Protein AF-A0A7R8NPI5-F1 (afdb_monomer_lite)

Structure (mmCIF, N/CA/C/O backbone):
data_AF-A0A7R8NPI5-F1
#
_entry.id   AF-A0A7R8NPI5-F1
#
loop_
_atom_site.group_PDB
_atom_site.id
_atom_site.type_symbol
_atom_site.label_atom_id
_atom_site.label_alt_id
_atom_site.label_comp_id
_atom_site.label_asym_id
_atom_site.label_entity_id
_atom_site.label_seq_id
_atom_site.pdbx_PDB_ins_code
_atom_site.Cartn_x
_atom_site.Cartn_y
_atom_site.Cartn_z
_atom_site.occupancy
_atom_site.B_iso_or_equiv
_atom_site.auth_seq_id
_atom_site.auth_comp_id
_atom_site.auth_asym_id
_atom_site.auth_atom_id
_atom_site.pdbx_PDB_model_num
ATOM 1 N N . MET A 1 1 ? -6.933 38.951 -26.905 1.00 34.50 1 MET A N 1
ATOM 2 C CA . MET A 1 1 ? -6.370 37.803 -27.645 1.00 34.50 1 MET A CA 1
ATOM 3 C C . MET A 1 1 ? -5.935 36.787 -26.590 1.00 34.50 1 MET A C 1
ATOM 5 O O . MET A 1 1 ? -4.912 36.993 -25.967 1.00 34.50 1 MET A O 1
ATOM 9 N N . GLN A 1 2 ? -6.940 36.106 -26.029 1.00 32.97 2 GLN A N 1
ATOM 10 C CA . GLN A 1 2 ? -7.187 34.650 -26.095 1.00 32.97 2 GLN A CA 1
ATOM 11 C C . GLN A 1 2 ? -6.497 33.916 -24.930 1.00 32.97 2 GLN A C 1
ATOM 13 O O . GLN A 1 2 ? -5.321 33.581 -24.971 1.00 32.97 2 GLN A O 1
ATOM 18 N N . THR A 1 3 ? -7.282 33.763 -23.863 1.00 39.59 3 THR A N 1
ATOM 19 C CA . THR A 1 3 ? -7.067 32.894 -22.706 1.00 39.59 3 THR A CA 1
ATOM 20 C C . THR A 1 3 ? -7.196 31.450 -23.182 1.00 39.59 3 THR A C 1
ATOM 22 O O . THR A 1 3 ? -8.294 31.036 -23.546 1.00 39.59 3 THR A O 1
ATOM 25 N N . GLU A 1 4 ? -6.104 30.691 -23.221 1.00 36.97 4 GLU A N 1
ATOM 26 C CA . GLU A 1 4 ? -6.163 29.284 -23.623 1.00 36.97 4 GLU A CA 1
ATOM 27 C C . GLU A 1 4 ? -6.383 28.408 -22.384 1.00 36.97 4 GLU A C 1
ATOM 29 O O . GLU A 1 4 ? -5.459 28.007 -21.675 1.00 36.97 4 GLU A O 1
ATOM 34 N N . GLU A 1 5 ? -7.661 28.177 -22.089 1.00 39.22 5 GLU A N 1
ATOM 35 C CA . GLU A 1 5 ? -8.136 27.161 -21.156 1.00 39.22 5 GLU A CA 1
ATOM 36 C C . GLU A 1 5 ? -7.723 25.782 -21.691 1.00 39.22 5 GLU A C 1
ATOM 38 O O . GLU A 1 5 ? -8.337 25.221 -22.600 1.00 39.22 5 GLU A O 1
ATOM 43 N N . ARG A 1 6 ? -6.623 25.237 -21.162 1.00 30.50 6 ARG A N 1
ATOM 44 C CA . ARG A 1 6 ? -6.150 23.901 -21.527 1.00 30.50 6 ARG A CA 1
ATOM 45 C C . ARG A 1 6 ? -7.069 22.861 -20.892 1.00 30.50 6 ARG A C 1
ATOM 47 O O . ARG A 1 6 ? -6.886 22.481 -19.737 1.00 30.50 6 ARG A O 1
ATOM 54 N N . ALA A 1 7 ? -8.054 22.409 -21.664 1.00 39.06 7 ALA A N 1
ATOM 55 C CA . ALA A 1 7 ? -8.914 21.286 -21.316 1.00 39.06 7 ALA A CA 1
ATOM 56 C C . ALA A 1 7 ? -8.071 20.086 -20.828 1.00 39.06 7 ALA A C 1
ATOM 58 O O . ALA A 1 7 ? -7.076 19.739 -21.479 1.00 39.06 7 ALA A O 1
ATOM 59 N N . PRO A 1 8 ? -8.436 19.426 -19.713 1.00 36.47 8 PRO A N 1
ATOM 60 C CA . PRO A 1 8 ? -7.734 18.233 -19.267 1.00 36.47 8 PRO A CA 1
ATOM 61 C C . PRO A 1 8 ? -7.930 17.121 -20.302 1.00 36.47 8 PRO A C 1
ATOM 63 O O . PRO A 1 8 ? -9.032 16.610 -20.512 1.00 36.47 8 PRO A O 1
ATOM 66 N N . GLY A 1 9 ? -6.832 16.778 -20.976 1.00 27.27 9 GLY A N 1
ATOM 67 C CA . GLY A 1 9 ? -6.760 15.693 -21.941 1.00 27.27 9 GLY A CA 1
ATOM 68 C C . GLY A 1 9 ? -7.229 14.387 -21.310 1.00 27.27 9 GLY A C 1
ATOM 69 O O . GLY A 1 9 ? -6.627 13.867 -20.374 1.00 27.27 9 GLY A O 1
ATOM 70 N N . ARG A 1 10 ? -8.328 13.858 -21.840 1.00 45.81 10 ARG A N 1
ATOM 71 C CA . ARG A 1 10 ? -8.881 12.553 -21.494 1.00 45.81 10 ARG A CA 1
ATOM 72 C C . ARG A 1 10 ? -7.975 11.481 -22.111 1.00 45.81 10 ARG A C 1
ATOM 74 O O . ARG A 1 10 ? -8.144 11.132 -23.275 1.00 45.81 10 ARG A O 1
ATOM 81 N N . ALA A 1 11 ? -6.984 11.001 -21.361 1.00 33.38 11 ALA A N 1
ATOM 82 C CA . ALA A 1 11 ? -6.060 9.964 -21.817 1.00 33.38 11 ALA A CA 1
ATOM 83 C C . ALA A 1 11 ? -6.454 8.571 -21.281 1.00 33.38 11 ALA A C 1
ATOM 85 O O . ALA A 1 11 ? -6.394 8.308 -20.086 1.00 33.38 11 ALA A O 1
ATOM 86 N N . ALA A 1 12 ? -6.899 7.734 -22.227 1.00 32.50 12 ALA A N 1
ATOM 87 C CA . ALA A 1 12 ? -6.840 6.270 -22.338 1.00 32.50 12 ALA A CA 1
ATOM 88 C C . ALA A 1 12 ? -6.998 5.377 -21.082 1.00 32.50 12 ALA A C 1
ATOM 90 O O . ALA A 1 12 ? -6.079 5.205 -20.289 1.00 32.50 12 ALA A O 1
ATOM 91 N N . ALA A 1 13 ? -8.118 4.645 -21.019 1.00 38.75 13 ALA A N 1
ATOM 92 C CA . ALA A 1 13 ? -8.189 3.357 -20.321 1.00 38.75 13 ALA A CA 1
ATOM 93 C C . ALA A 1 13 ? -7.662 2.245 -21.254 1.00 38.75 13 ALA A C 1
ATOM 95 O O . ALA A 1 13 ? -8.002 2.235 -22.439 1.00 38.75 13 ALA A O 1
ATOM 96 N N . PRO A 1 14 ? -6.871 1.299 -20.722 1.00 37.47 14 PRO A N 1
ATOM 97 C CA . PRO A 1 14 ? -7.479 0.069 -20.228 1.00 37.47 14 PRO A CA 1
ATOM 98 C C . PRO A 1 14 ? -7.058 -0.178 -18.777 1.00 37.47 14 PRO A C 1
ATOM 100 O O . PRO A 1 14 ? -5.995 -0.715 -18.482 1.00 37.47 14 PRO A O 1
ATOM 103 N N . SER A 1 15 ? -7.915 0.231 -17.843 1.00 45.47 15 SER A N 1
ATOM 104 C CA . SER A 1 15 ? -7.727 -0.065 -16.426 1.00 45.47 15 SER A CA 1
ATOM 105 C C . SER A 1 15 ? -8.109 -1.522 -16.163 1.00 45.47 15 SER A C 1
ATOM 107 O O . SER A 1 15 ? -9.288 -1.868 -16.107 1.00 45.47 15 SER A O 1
ATOM 109 N N . THR A 1 16 ? -7.125 -2.403 -15.987 1.00 44.38 16 THR A N 1
ATOM 110 C CA . THR A 1 16 ? -7.362 -3.633 -15.223 1.00 44.38 16 THR A CA 1
ATOM 111 C C . THR A 1 16 ? -7.424 -3.251 -13.750 1.00 44.38 16 THR A C 1
ATOM 113 O O . THR A 1 16 ? -6.390 -3.180 -13.087 1.00 44.38 16 THR A O 1
ATOM 116 N N . TYR A 1 17 ? -8.628 -2.978 -13.253 1.00 40.78 17 TYR A N 1
ATOM 117 C CA . TYR A 1 17 ? -8.895 -2.841 -11.826 1.00 40.78 17 TYR A CA 1
ATOM 118 C C . TYR A 1 17 ? -8.607 -4.178 -11.134 1.00 40.78 17 TYR A C 1
ATOM 120 O O . TYR A 1 17 ? -9.217 -5.194 -11.470 1.00 40.78 17 TYR A O 1
ATOM 128 N N . ARG A 1 18 ? -7.681 -4.195 -10.172 1.00 44.09 18 ARG A N 1
ATOM 129 C CA . ARG A 1 18 ? -7.534 -5.311 -9.233 1.00 44.09 18 ARG A CA 1
ATOM 130 C C . ARG A 1 18 ? -7.842 -4.815 -7.832 1.00 44.09 18 ARG A C 1
ATOM 132 O O . ARG A 1 18 ? -7.221 -3.874 -7.358 1.00 44.09 18 ARG A O 1
ATOM 139 N N . TRP A 1 19 ? -8.815 -5.460 -7.203 1.00 39.09 19 TRP A N 1
ATOM 140 C CA . TRP A 1 19 ? -9.149 -5.260 -5.802 1.00 39.09 19 TRP A CA 1
ATOM 141 C C . TRP A 1 19 ? -8.432 -6.341 -5.001 1.00 39.09 19 TRP A C 1
ATOM 143 O O . TRP A 1 19 ? -8.717 -7.525 -5.174 1.00 39.09 19 TRP A O 1
ATOM 153 N N . ALA A 1 20 ? -7.500 -5.943 -4.143 1.00 42.88 20 ALA A N 1
ATOM 154 C CA . ALA A 1 20 ? -6.954 -6.819 -3.118 1.00 42.88 20 ALA A CA 1
ATOM 155 C C . ALA A 1 20 ? -7.537 -6.377 -1.773 1.00 42.88 20 ALA A C 1
ATOM 157 O O . ALA A 1 20 ? -7.315 -5.246 -1.342 1.00 42.88 20 ALA A O 1
ATOM 158 N N . ALA A 1 21 ? -8.313 -7.254 -1.135 1.00 48.03 21 ALA A N 1
ATOM 159 C CA . ALA A 1 21 ? -8.682 -7.098 0.264 1.00 48.03 21 ALA A CA 1
ATOM 160 C C . ALA A 1 21 ? -7.630 -7.833 1.092 1.00 48.03 21 ALA A C 1
ATOM 162 O O . ALA A 1 21 ? -7.511 -9.054 1.001 1.00 48.03 21 ALA A O 1
ATOM 163 N N . VAL A 1 22 ? -6.863 -7.094 1.887 1.00 48.91 22 VAL A N 1
ATOM 164 C CA . VAL A 1 22 ? -5.872 -7.685 2.786 1.00 48.91 22 VAL A CA 1
ATOM 165 C C . VAL A 1 22 ? -6.406 -7.576 4.213 1.00 48.91 22 VAL A C 1
ATOM 167 O O . VAL A 1 22 ? -6.618 -6.476 4.724 1.00 48.91 22 VAL A O 1
ATOM 170 N N . GLY A 1 23 ? -6.657 -8.720 4.852 1.00 39.22 23 GLY A N 1
ATOM 171 C CA . GLY A 1 23 ? -7.120 -8.793 6.238 1.00 39.22 23 GLY A CA 1
ATOM 172 C C . GLY A 1 23 ? -6.682 -10.093 6.911 1.00 39.22 23 GLY A C 1
ATOM 173 O O . GLY A 1 23 ? -6.627 -11.134 6.260 1.00 39.22 23 GLY A O 1
ATOM 174 N N . CYS A 1 24 ? -6.383 -10.026 8.211 1.00 30.44 24 CYS A N 1
ATOM 175 C CA . CYS A 1 24 ? -6.175 -11.194 9.068 1.00 30.44 24 CYS A CA 1
ATOM 176 C C . CYS A 1 24 ? -7.302 -11.273 10.117 1.00 30.44 24 CYS A C 1
ATOM 178 O O . CYS A 1 24 ? -7.872 -10.250 10.493 1.00 30.44 24 CYS A O 1
ATOM 180 N N . ALA A 1 25 ? -7.666 -12.494 10.512 1.00 40.12 25 ALA A N 1
ATOM 181 C CA . ALA A 1 25 ? -8.870 -12.846 11.271 1.00 40.12 25 ALA A CA 1
ATOM 182 C C . ALA A 1 25 ? -8.859 -12.407 12.754 1.00 40.12 25 ALA A C 1
ATOM 184 O O . ALA A 1 25 ? -7.806 -12.329 13.380 1.00 40.12 25 ALA A O 1
ATOM 185 N N . VAL A 1 26 ? -10.055 -12.186 13.322 1.00 41.25 26 VAL A N 1
ATOM 186 C CA . VAL A 1 26 ? -10.290 -11.882 14.750 1.00 41.25 26 VAL A CA 1
ATOM 187 C C . VAL A 1 26 ? -10.362 -13.180 15.566 1.00 41.25 26 VAL A C 1
ATOM 189 O O . VAL A 1 26 ? -11.112 -14.087 15.205 1.00 41.25 26 VAL A O 1
ATOM 192 N N . LEU A 1 27 ? -9.642 -13.252 16.693 1.00 38.03 27 LEU A N 1
ATOM 193 C CA . LEU A 1 27 ? -9.856 -14.258 17.742 1.00 38.03 27 LEU A CA 1
ATOM 194 C C . LEU A 1 27 ? -10.819 -13.695 18.795 1.00 38.03 27 LEU A C 1
ATOM 196 O O . LEU A 1 27 ? -10.508 -12.701 19.445 1.00 38.03 27 LEU A O 1
ATOM 200 N N . ALA A 1 28 ? -11.965 -14.350 18.981 1.00 41.38 28 ALA A N 1
ATOM 201 C CA . ALA A 1 28 ? -12.855 -14.120 20.116 1.00 41.38 28 ALA A CA 1
ATOM 202 C C . ALA A 1 28 ? -12.681 -15.264 21.127 1.00 41.38 28 ALA A C 1
ATOM 204 O O . ALA A 1 28 ? -12.964 -16.418 20.808 1.00 41.38 28 ALA A O 1
ATOM 205 N N . GLY A 1 29 ? -12.218 -14.952 22.339 1.00 37.50 29 GLY A N 1
ATOM 206 C CA . GLY A 1 29 ? -12.278 -15.845 23.496 1.00 37.50 29 GLY A CA 1
ATOM 207 C C . GLY A 1 29 ? -13.252 -15.264 24.516 1.00 37.50 29 GLY A C 1
ATOM 208 O O . GLY A 1 29 ? -13.015 -14.179 25.032 1.00 37.50 29 GLY A O 1
ATOM 209 N N . ALA A 1 30 ? -14.366 -15.948 24.771 1.00 43.75 30 ALA A N 1
ATOM 210 C CA . ALA A 1 30 ? -15.347 -15.545 25.775 1.00 43.75 30 ALA A CA 1
ATOM 211 C C . ALA A 1 30 ? -14.979 -16.129 27.149 1.00 43.75 30 ALA A C 1
ATOM 213 O O . ALA A 1 30 ? -14.688 -17.317 27.209 1.00 43.75 30 ALA A O 1
ATOM 214 N N . ILE A 1 31 ? -15.029 -15.319 28.217 1.00 42.66 31 ILE A N 1
ATOM 215 C CA . ILE A 1 31 ? -15.688 -15.564 29.524 1.00 42.66 31 ILE A CA 1
ATOM 216 C C . ILE A 1 31 ? -15.547 -14.264 30.349 1.00 42.66 31 ILE A C 1
ATOM 218 O O . ILE A 1 31 ? -14.461 -13.946 30.815 1.00 42.66 31 ILE A O 1
ATOM 222 N N . GLY A 1 32 ? -16.655 -13.540 30.568 1.00 34.56 32 GLY A N 1
ATOM 223 C CA . GLY A 1 32 ? -16.774 -12.558 31.662 1.00 34.56 32 GLY A CA 1
ATOM 224 C C . GLY A 1 32 ? -16.646 -11.064 31.313 1.00 34.56 32 GLY A C 1
ATOM 225 O O . GLY A 1 32 ? -15.573 -10.497 31.387 1.00 34.56 32 GLY A O 1
ATOM 226 N N . TRP A 1 33 ? -17.774 -10.409 31.012 1.00 43.00 33 TRP A N 1
ATOM 227 C CA . TRP A 1 33 ? -18.132 -9.033 31.421 1.00 43.00 33 TRP A CA 1
ATOM 228 C C . TRP A 1 33 ? -17.047 -7.931 31.318 1.00 43.00 33 TRP A C 1
ATOM 230 O O . TRP A 1 33 ? -16.817 -7.222 32.283 1.00 43.00 33 TRP A O 1
ATOM 240 N N . THR A 1 34 ? -16.414 -7.785 30.150 1.00 43.81 34 THR A N 1
ATOM 241 C CA . THR A 1 34 ? -16.163 -6.557 29.347 1.00 43.81 34 THR A CA 1
ATOM 242 C C . THR A 1 34 ? -14.889 -6.750 28.530 1.00 43.81 34 THR A C 1
ATOM 244 O O . THR A 1 34 ? -13.852 -6.201 28.869 1.00 43.81 34 THR A O 1
ATOM 247 N N . ASP A 1 35 ? -14.985 -7.478 27.419 1.00 34.69 35 ASP A N 1
ATOM 248 C CA . ASP A 1 35 ? -13.952 -7.481 26.381 1.00 34.69 35 ASP A CA 1
ATOM 249 C C . ASP A 1 35 ? -14.636 -7.397 25.014 1.00 34.69 35 ASP A C 1
ATOM 251 O O . ASP A 1 35 ? -15.106 -8.389 24.459 1.00 34.69 35 ASP A O 1
ATOM 255 N N . ALA A 1 36 ? -14.735 -6.183 24.473 1.00 38.31 36 ALA A N 1
ATOM 256 C CA . ALA A 1 36 ? -15.109 -5.959 23.082 1.00 38.31 36 ALA A CA 1
ATOM 257 C C . ALA A 1 36 ? -13.833 -5.708 22.267 1.00 38.31 36 ALA A C 1
ATOM 259 O O . ALA A 1 36 ? -13.457 -4.566 22.018 1.00 38.31 36 ALA A O 1
ATOM 260 N N . LEU A 1 37 ? -13.151 -6.775 21.846 1.00 41.47 37 LEU A N 1
ATOM 261 C CA . LEU A 1 37 ? -12.116 -6.687 20.814 1.00 41.47 37 LEU A CA 1
ATOM 262 C C . LEU A 1 37 ? -12.767 -6.882 19.442 1.00 41.47 37 LEU A C 1
ATOM 264 O O . LEU A 1 37 ? -12.835 -7.991 18.919 1.00 41.47 37 LEU A O 1
ATOM 268 N N . ALA A 1 38 ? -13.255 -5.792 18.850 1.00 43.59 38 ALA A N 1
ATOM 269 C CA . ALA A 1 38 ? -13.621 -5.763 17.439 1.00 43.59 38 ALA A CA 1
ATOM 270 C C . ALA A 1 38 ? -12.641 -4.857 16.698 1.00 43.59 38 ALA A C 1
ATOM 272 O O . ALA A 1 38 ? -12.792 -3.640 16.689 1.00 43.59 38 ALA A O 1
ATOM 273 N N . VAL A 1 39 ? -11.642 -5.461 16.060 1.00 50.44 39 VAL A N 1
ATOM 274 C CA . VAL A 1 39 ? -10.744 -4.745 15.153 1.00 50.44 39 VAL A CA 1
ATOM 275 C C . VAL A 1 39 ? -10.775 -5.479 13.831 1.00 50.44 39 VAL A C 1
ATOM 277 O O . VAL A 1 39 ? -10.061 -6.450 13.609 1.00 50.44 39 VAL A O 1
ATOM 280 N N . VAL A 1 40 ? -11.688 -5.039 12.969 1.00 58.09 40 VAL A N 1
ATOM 281 C CA . VAL A 1 40 ? -11.840 -5.541 11.602 1.00 58.09 40 VAL A CA 1
ATOM 282 C C . VAL A 1 40 ? -11.399 -4.428 10.656 1.00 58.09 40 VAL A C 1
ATOM 284 O O . VAL A 1 40 ? -12.205 -3.865 9.923 1.00 58.09 40 VAL A O 1
ATOM 287 N N . GLY A 1 41 ? -10.118 -4.064 10.727 1.00 68.88 41 GLY A N 1
ATOM 288 C CA . GLY A 1 41 ? -9.501 -3.167 9.756 1.00 68.88 41 GLY A CA 1
ATOM 289 C C . GLY A 1 41 ? -9.163 -3.950 8.493 1.00 68.88 41 GLY A C 1
ATOM 290 O O . GLY A 1 41 ? -8.419 -4.930 8.544 1.00 68.88 41 GLY A O 1
ATOM 291 N N . ARG A 1 42 ? -9.730 -3.558 7.353 1.00 82.00 42 ARG A N 1
ATOM 292 C CA . ARG A 1 42 ? -9.296 -4.049 6.040 1.00 82.00 42 ARG A CA 1
ATOM 293 C C . ARG A 1 42 ? -8.612 -2.918 5.297 1.00 82.00 42 ARG A C 1
ATOM 295 O O . ARG A 1 42 ? -9.093 -1.790 5.309 1.00 82.00 42 ARG A O 1
ATOM 302 N N . ALA A 1 43 ? -7.513 -3.234 4.626 1.00 87.38 43 ALA A N 1
ATOM 303 C CA . ALA A 1 43 ? -6.936 -2.338 3.638 1.00 87.38 43 ALA A CA 1
ATOM 304 C C . ALA A 1 43 ? -7.444 -2.763 2.260 1.00 87.38 43 ALA A C 1
ATOM 306 O O . ALA A 1 43 ? -7.359 -3.942 1.900 1.00 87.38 43 ALA A O 1
ATOM 307 N N . VAL A 1 44 ? -7.974 -1.806 1.506 1.00 88.56 44 VAL A N 1
ATOM 308 C CA . VAL A 1 44 ? -8.291 -1.980 0.089 1.00 88.56 44 VAL A CA 1
ATOM 309 C C . VAL A 1 44 ? -7.373 -1.078 -0.702 1.00 88.56 44 VAL A C 1
ATOM 311 O O . VAL A 1 44 ? -7.228 0.101 -0.392 1.00 88.56 44 VAL A O 1
ATOM 314 N N . VAL A 1 45 ? -6.761 -1.644 -1.731 1.00 89.38 45 VAL A N 1
ATOM 315 C CA . VAL A 1 45 ? -5.906 -0.905 -2.646 1.00 89.38 45 VAL A CA 1
ATOM 316 C C . VAL A 1 45 ? -6.569 -0.793 -4.009 1.00 89.38 45 VAL A C 1
ATOM 318 O O . VAL A 1 45 ? -7.154 -1.756 -4.509 1.00 89.38 45 VAL A O 1
ATOM 321 N N . ARG A 1 46 ? -6.395 0.374 -4.628 1.00 88.94 46 ARG A N 1
ATOM 322 C CA . ARG A 1 46 ? -6.649 0.620 -6.042 1.00 88.94 46 ARG A CA 1
ATOM 323 C C . ARG A 1 46 ? -5.335 0.974 -6.738 1.00 88.94 46 ARG A C 1
ATOM 325 O O . ARG A 1 46 ? -4.760 2.008 -6.431 1.00 88.94 46 ARG A O 1
ATOM 332 N N . GLU A 1 47 ? -4.893 0.153 -7.688 1.00 89.62 47 GLU A N 1
ATOM 333 C CA . GLU A 1 47 ? -3.695 0.412 -8.507 1.00 89.62 47 GLU A CA 1
ATOM 334 C C . GLU A 1 47 ? -4.044 0.790 -9.951 1.00 89.62 47 GLU A C 1
ATOM 336 O O . GLU A 1 47 ? -5.040 0.326 -10.518 1.00 89.62 47 GLU A O 1
ATOM 341 N N . ALA A 1 48 ? -3.179 1.594 -10.566 1.00 86.50 48 ALA A N 1
ATOM 342 C CA . ALA A 1 48 ? -3.208 1.950 -11.978 1.00 86.50 48 ALA A CA 1
ATOM 343 C C . ALA A 1 4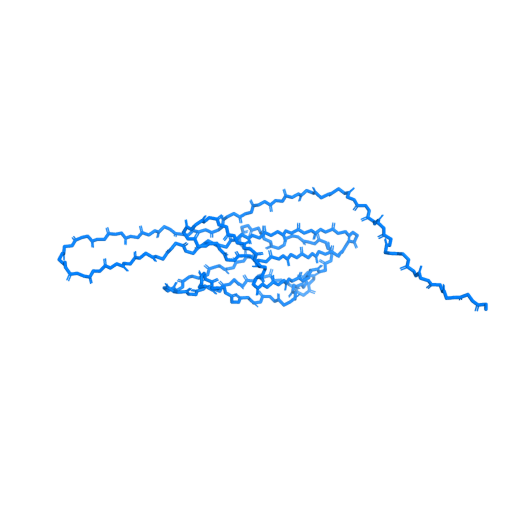8 ? -1.783 1.989 -12.552 1.00 86.50 48 ALA A C 1
ATOM 345 O O . ALA A 1 48 ? -0.821 2.249 -11.835 1.00 86.50 48 ALA A O 1
ATOM 346 N N . SER A 1 49 ? -1.643 1.750 -13.856 1.00 84.38 49 SER A N 1
ATOM 347 C CA . SER A 1 49 ? -0.379 1.976 -14.558 1.00 84.38 49 SER A CA 1
ATOM 348 C C . SER A 1 49 ? -0.598 2.446 -15.994 1.00 84.38 49 SER A C 1
ATOM 350 O O . SER A 1 49 ? -1.566 2.063 -16.654 1.00 84.38 49 SER A O 1
ATOM 352 N N . PHE A 1 50 ? 0.300 3.307 -16.466 1.00 80.69 50 PHE A N 1
ATOM 353 C CA . PHE A 1 50 ? 0.348 3.833 -17.826 1.00 80.69 50 PHE A CA 1
ATOM 354 C C . PHE A 1 50 ? 1.803 4.109 -18.210 1.00 80.69 50 PHE A C 1
ATOM 356 O O . PHE A 1 50 ? 2.473 4.853 -17.508 1.00 80.69 50 PHE A O 1
ATOM 363 N N . VAL A 1 51 ? 2.269 3.521 -19.321 1.00 81.19 51 VAL A N 1
ATOM 364 C CA . VAL A 1 51 ? 3.600 3.743 -19.932 1.00 81.19 51 VAL A CA 1
ATOM 365 C C . VAL A 1 51 ? 4.707 3.919 -18.885 1.00 81.19 51 VAL A C 1
ATOM 367 O O . VAL A 1 51 ? 5.177 5.025 -18.644 1.00 81.19 51 VAL A O 1
ATOM 370 N N . LEU A 1 52 ? 5.096 2.812 -18.244 1.00 83.00 52 LEU A N 1
ATOM 371 C CA . LEU A 1 52 ? 6.159 2.760 -17.229 1.00 83.00 52 LEU A CA 1
ATOM 372 C C . LEU A 1 52 ? 5.930 3.627 -15.974 1.00 83.00 52 LEU A C 1
ATOM 374 O O . LEU A 1 52 ? 6.780 3.652 -15.100 1.00 83.00 52 LEU A O 1
ATOM 378 N N . ALA A 1 53 ? 4.781 4.277 -15.811 1.00 82.06 53 ALA A N 1
ATOM 379 C CA . ALA A 1 53 ? 4.388 4.896 -14.551 1.00 82.06 53 ALA A CA 1
ATOM 380 C C . ALA A 1 53 ? 3.294 4.056 -13.885 1.00 82.06 53 ALA A C 1
ATOM 382 O O . ALA A 1 53 ? 2.267 3.750 -14.497 1.00 82.06 53 ALA A O 1
ATOM 383 N N . GLY A 1 54 ? 3.514 3.661 -12.637 1.00 88.19 54 GLY A N 1
ATOM 384 C CA . GLY A 1 54 ? 2.544 3.011 -11.762 1.00 88.19 54 GLY A CA 1
ATOM 385 C C . GLY A 1 54 ? 2.099 3.952 -10.647 1.00 88.19 54 GLY A C 1
ATOM 386 O O . GLY A 1 54 ? 2.844 4.827 -10.209 1.00 88.19 54 GLY A O 1
ATOM 387 N N . SER A 1 55 ? 0.876 3.784 -10.167 1.00 88.94 55 SER A N 1
ATOM 388 C CA . SER A 1 55 ? 0.388 4.468 -8.974 1.00 88.94 55 SER A CA 1
ATOM 389 C C . SER A 1 55 ? -0.651 3.635 -8.244 1.00 88.94 55 SER A C 1
ATOM 391 O O . SER A 1 55 ? -1.251 2.712 -8.804 1.00 88.94 55 SER A O 1
ATOM 393 N N . GLY A 1 56 ? -0.879 3.969 -6.981 1.00 90.94 56 GLY A N 1
ATOM 394 C CA . GLY A 1 56 ? -1.960 3.372 -6.225 1.00 90.94 56 GLY A CA 1
ATOM 395 C C . GLY A 1 56 ? -2.445 4.237 -5.081 1.00 90.94 56 GLY A C 1
ATOM 396 O O . GLY A 1 56 ? -1.794 5.194 -4.668 1.00 90.94 56 GLY A O 1
ATOM 397 N N . GLU A 1 57 ? -3.628 3.892 -4.599 1.00 93.75 57 GLU A N 1
ATOM 398 C CA . GLU A 1 57 ? -4.307 4.516 -3.474 1.00 93.75 57 GLU A CA 1
ATOM 399 C C . GLU A 1 57 ? -4.703 3.424 -2.483 1.00 93.75 57 GLU A C 1
ATOM 401 O O . GLU A 1 57 ? -5.184 2.359 -2.884 1.00 93.75 57 GLU A O 1
ATOM 406 N N . VAL A 1 58 ? -4.531 3.690 -1.189 1.00 92.69 58 VAL A N 1
ATOM 407 C CA . VAL A 1 58 ? -4.965 2.790 -0.116 1.00 92.69 58 VAL A CA 1
ATOM 408 C C . VAL A 1 58 ? -6.120 3.397 0.665 1.00 92.69 58 VAL A C 1
ATOM 410 O O . VAL A 1 58 ? -6.112 4.575 1.021 1.00 92.69 58 VAL A O 1
ATOM 413 N N . PHE A 1 59 ? -7.102 2.559 0.962 1.00 90.75 59 PHE A N 1
ATOM 414 C CA . PHE A 1 59 ? -8.299 2.878 1.719 1.00 90.75 59 PHE A CA 1
ATOM 415 C C . PHE A 1 59 ? -8.349 1.986 2.954 1.00 90.75 59 PHE A C 1
ATOM 417 O O . PHE A 1 59 ? -8.170 0.768 2.858 1.00 90.75 59 PHE A O 1
ATOM 424 N N . ALA A 1 60 ? -8.628 2.586 4.106 1.00 88.62 60 ALA A N 1
ATOM 425 C CA . ALA A 1 60 ? -9.036 1.841 5.283 1.00 88.62 60 ALA A CA 1
ATOM 426 C C . ALA A 1 60 ? -10.543 1.576 5.197 1.00 88.62 60 ALA A C 1
ATOM 428 O O . ALA A 1 60 ? -11.331 2.469 4.883 1.00 88.62 60 ALA A O 1
ATOM 429 N N . VAL A 1 61 ? -10.934 0.331 5.438 1.00 83.06 61 VAL A N 1
ATOM 430 C CA . VAL A 1 61 ? -12.324 -0.111 5.395 1.00 83.06 61 VAL A CA 1
ATOM 431 C C . VAL A 1 61 ? -12.663 -0.738 6.738 1.00 83.06 61 VAL A C 1
ATOM 433 O O . VAL A 1 61 ? -12.190 -1.831 7.062 1.00 83.06 61 VAL A O 1
ATOM 436 N N . GLY A 1 62 ? -13.486 -0.023 7.503 1.00 76.06 62 GLY A N 1
ATOM 437 C CA . GLY A 1 62 ? -14.020 -0.485 8.780 1.00 76.06 62 GLY A CA 1
ATOM 438 C C . GLY A 1 62 ? -15.183 -1.471 8.626 1.00 76.06 62 GLY A C 1
ATOM 439 O O . GLY A 1 62 ? -15.477 -1.990 7.545 1.00 76.06 62 GLY A O 1
ATOM 440 N N . THR A 1 63 ? -15.898 -1.707 9.724 1.00 71.19 63 THR A N 1
ATOM 441 C CA . THR A 1 63 ? -16.994 -2.691 9.819 1.00 71.19 63 THR A CA 1
ATOM 442 C C . THR A 1 63 ? -18.163 -2.418 8.870 1.00 71.19 63 THR A C 1
ATOM 444 O O . THR A 1 63 ? -18.798 -3.365 8.412 1.00 71.19 63 THR A O 1
ATOM 447 N N . GLY A 1 64 ? -18.407 -1.152 8.518 1.00 73.12 64 GLY A N 1
ATOM 448 C CA . GLY A 1 64 ? -19.430 -0.749 7.546 1.00 73.12 64 GLY A CA 1
ATOM 449 C C . GLY A 1 64 ? -19.105 -1.097 6.087 1.00 73.12 64 GLY A C 1
ATOM 450 O O . GLY A 1 64 ? -19.958 -0.924 5.223 1.00 73.12 64 GLY A O 1
ATOM 451 N N . GLY A 1 65 ? -17.892 -1.581 5.792 1.00 74.94 65 GLY A N 1
ATOM 452 C CA . GLY A 1 65 ? -17.526 -2.084 4.464 1.00 74.94 65 GLY A CA 1
ATOM 453 C C . GLY A 1 65 ? -17.255 -1.014 3.401 1.00 74.94 65 GLY A C 1
ATOM 454 O O . GLY A 1 65 ? -17.027 -1.370 2.247 1.00 74.94 65 GLY A O 1
ATOM 455 N N . VAL A 1 66 ? -17.235 0.273 3.765 1.00 78.50 66 VAL A N 1
ATOM 456 C CA . VAL A 1 66 ? -16.979 1.379 2.829 1.00 78.50 66 VAL A CA 1
ATOM 457 C C . VAL A 1 66 ? -15.758 2.189 3.262 1.00 78.50 66 VAL A C 1
ATOM 459 O O . VAL A 1 66 ? -15.695 2.655 4.396 1.00 78.50 66 VAL A O 1
ATOM 462 N N . GLY A 1 67 ? -14.808 2.375 2.341 1.00 81.31 67 GLY A N 1
ATOM 463 C CA . GLY A 1 67 ? -13.683 3.303 2.482 1.00 81.31 67 GLY A CA 1
ATOM 464 C C . GLY A 1 67 ? -13.901 4.523 1.591 1.00 81.31 67 GLY A C 1
ATOM 465 O O . GLY A 1 67 ? -13.703 4.449 0.383 1.00 81.31 67 GLY A O 1
ATOM 466 N N . TRP A 1 68 ? -14.344 5.638 2.175 1.00 79.44 68 TRP A N 1
ATOM 467 C CA . TRP A 1 68 ? -14.776 6.824 1.419 1.00 79.44 68 TRP A CA 1
ATOM 468 C C . TRP A 1 68 ? -13.633 7.697 0.902 1.00 79.44 68 TRP A C 1
ATOM 470 O O . TRP A 1 68 ? -13.803 8.415 -0.082 1.00 79.44 68 TRP A O 1
ATOM 480 N N . LYS A 1 69 ? -12.478 7.671 1.571 1.00 87.25 69 LYS A N 1
ATOM 481 C CA . LYS A 1 69 ? -11.344 8.543 1.263 1.00 87.25 69 LYS A CA 1
ATOM 482 C C . LYS A 1 69 ? -10.044 7.738 1.269 1.00 87.25 69 LYS A C 1
ATOM 484 O O . LYS A 1 69 ? -9.865 6.915 2.170 1.00 87.25 69 LYS A O 1
ATOM 489 N N . PRO A 1 70 ? -9.131 7.980 0.312 1.00 90.00 70 PRO A N 1
ATOM 490 C CA . PRO A 1 70 ? -7.807 7.389 0.376 1.00 90.00 70 PRO A CA 1
ATOM 491 C C . PRO A 1 70 ? -7.056 7.927 1.601 1.00 90.00 70 PRO A C 1
ATOM 493 O O . PRO A 1 70 ? -7.064 9.129 1.878 1.00 90.00 70 PRO A O 1
ATOM 496 N N . MET A 1 71 ? -6.418 7.018 2.331 1.00 91.69 71 MET A N 1
ATOM 497 C CA . MET A 1 71 ? -5.542 7.301 3.474 1.00 91.69 71 MET A CA 1
ATOM 498 C C . MET A 1 71 ? -4.103 7.574 3.030 1.00 91.69 71 MET A C 1
ATOM 500 O O . MET A 1 71 ? -3.337 8.225 3.734 1.00 91.69 71 MET A O 1
ATOM 504 N N . GLY A 1 72 ? -3.742 7.107 1.836 1.00 93.69 72 GLY A N 1
ATOM 505 C CA . GLY A 1 72 ? -2.435 7.324 1.240 1.00 93.69 72 GLY A CA 1
ATOM 506 C C . GLY A 1 72 ? -2.442 7.002 -0.246 1.00 93.69 72 GLY A C 1
ATOM 507 O O . GLY A 1 72 ? -3.364 6.365 -0.758 1.00 93.69 72 GLY A O 1
ATOM 508 N N . SER A 1 73 ? -1.394 7.449 -0.926 1.00 94.62 73 SER A N 1
ATOM 509 C CA . SER A 1 73 ? -1.128 7.100 -2.317 1.00 94.62 73 SER A CA 1
ATOM 510 C C . SER A 1 73 ? 0.365 6.917 -2.532 1.00 94.62 73 SER A C 1
ATOM 512 O O . SER A 1 73 ? 1.166 7.491 -1.790 1.00 94.62 73 SER A O 1
ATOM 514 N N . TRP A 1 74 ? 0.720 6.126 -3.538 1.00 93.81 74 TRP A N 1
ATOM 515 C CA . TRP A 1 74 ? 2.092 5.932 -3.984 1.00 93.81 74 TRP A CA 1
ATOM 516 C C . TRP A 1 74 ? 2.194 6.041 -5.498 1.00 93.81 74 TRP A C 1
ATOM 518 O O . TRP A 1 74 ? 1.216 5.917 -6.239 1.00 93.81 74 TRP A O 1
ATOM 528 N N . THR A 1 75 ? 3.428 6.227 -5.935 1.00 93.81 75 THR A N 1
ATOM 529 C CA . THR A 1 75 ? 3.886 6.076 -7.310 1.00 93.81 75 THR A CA 1
ATOM 530 C C . THR A 1 75 ? 4.915 4.958 -7.365 1.00 93.81 75 THR A C 1
ATOM 532 O O . THR A 1 75 ? 5.576 4.669 -6.365 1.00 93.81 75 THR A O 1
ATOM 535 N N . ALA A 1 76 ? 5.009 4.302 -8.510 1.00 90.81 76 ALA A N 1
ATOM 536 C CA . ALA A 1 76 ? 6.011 3.296 -8.799 1.00 90.81 76 ALA A CA 1
ATOM 537 C C . ALA A 1 76 ? 6.576 3.542 -10.199 1.00 90.81 76 ALA A C 1
ATOM 539 O O . ALA A 1 76 ? 5.816 3.847 -11.121 1.00 90.81 76 ALA A O 1
ATOM 540 N N . ASP A 1 77 ? 7.885 3.395 -10.358 1.00 87.12 77 ASP A N 1
ATOM 541 C CA . ASP A 1 77 ? 8.511 3.463 -11.680 1.00 87.12 77 ASP A CA 1
ATOM 542 C C . ASP A 1 77 ? 8.340 2.129 -12.430 1.00 87.12 77 ASP A C 1
ATOM 544 O O . ASP A 1 77 ? 7.889 1.120 -11.882 1.00 87.12 77 ASP A O 1
ATOM 548 N N . ASP A 1 78 ? 8.626 2.139 -13.726 1.00 80.44 78 ASP A N 1
ATOM 549 C CA . ASP A 1 78 ? 8.519 1.011 -14.659 1.00 80.44 78 ASP A CA 1
ATOM 550 C C . ASP A 1 78 ? 7.138 0.334 -14.767 1.00 80.44 78 ASP A C 1
ATOM 552 O O . ASP A 1 78 ? 6.981 -0.742 -15.347 1.00 80.44 78 ASP A O 1
ATOM 556 N N . GLY A 1 79 ? 6.084 0.999 -14.286 1.00 73.19 79 GLY A N 1
ATOM 557 C CA . GLY A 1 79 ? 4.696 0.555 -14.431 1.00 73.19 79 GLY A CA 1
ATOM 558 C C . GLY A 1 79 ? 4.370 -0.687 -13.604 1.00 73.19 79 GLY A C 1
ATOM 559 O O . GLY A 1 79 ? 3.364 -1.357 -13.874 1.00 73.19 79 GLY A O 1
ATOM 560 N N . ILE A 1 80 ? 5.211 -0.999 -12.612 1.00 78.19 80 ILE A N 1
ATOM 561 C CA . ILE A 1 80 ? 5.012 -2.138 -11.723 1.00 78.19 80 ILE A CA 1
ATOM 562 C C . ILE A 1 80 ? 3.766 -1.949 -10.849 1.00 78.19 80 ILE A C 1
ATOM 564 O O . ILE A 1 80 ? 3.336 -0.834 -10.551 1.00 78.19 80 ILE A O 1
ATOM 568 N N . ARG A 1 81 ? 3.186 -3.072 -10.422 1.00 80.81 81 ARG A N 1
ATOM 569 C CA . ARG A 1 81 ? 2.054 -3.124 -9.487 1.00 80.81 81 ARG A CA 1
ATOM 570 C C . ARG A 1 81 ? 2.517 -3.783 -8.191 1.00 80.81 81 ARG A C 1
ATOM 572 O O . ARG A 1 81 ? 2.554 -5.016 -8.139 1.00 80.81 81 ARG A O 1
ATOM 579 N N . PRO A 1 82 ? 2.980 -2.996 -7.207 1.00 80.25 82 PRO A N 1
ATOM 580 C CA . PRO A 1 82 ? 3.653 -3.523 -6.031 1.00 80.25 82 PRO A CA 1
ATOM 581 C C . PRO A 1 82 ? 2.716 -4.169 -5.002 1.00 80.25 82 PRO A C 1
ATOM 583 O O . PRO A 1 82 ? 3.212 -4.711 -4.018 1.00 80.25 82 PRO A O 1
ATOM 586 N N . ILE A 1 83 ? 1.392 -4.189 -5.188 1.00 85.75 83 ILE A N 1
ATOM 587 C CA . ILE A 1 83 ? 0.497 -4.996 -4.342 1.00 85.75 83 ILE A CA 1
ATOM 588 C C . ILE A 1 83 ? 0.343 -6.410 -4.912 1.00 85.75 83 ILE A C 1
ATOM 590 O O . ILE A 1 83 ? -0.660 -6.794 -5.518 1.00 85.75 83 ILE A O 1
ATOM 594 N N . ALA A 1 84 ? 1.375 -7.215 -4.673 1.00 80.88 84 ALA A N 1
ATOM 595 C CA . ALA A 1 84 ? 1.413 -8.648 -4.916 1.00 80.88 84 ALA A CA 1
ATOM 596 C C . ALA A 1 84 ? 1.862 -9.388 -3.644 1.00 80.88 84 ALA A C 1
ATOM 598 O O . ALA A 1 84 ? 2.371 -8.796 -2.692 1.00 80.88 84 ALA A O 1
ATOM 599 N N . ALA A 1 85 ? 1.648 -10.704 -3.592 1.00 73.19 85 ALA A N 1
ATOM 600 C CA . ALA A 1 85 ? 2.101 -11.498 -2.454 1.00 73.19 85 ALA A CA 1
ATOM 601 C C . ALA A 1 85 ? 3.626 -11.360 -2.278 1.00 73.19 85 ALA A C 1
ATOM 603 O O . ALA A 1 85 ? 4.383 -11.606 -3.214 1.00 73.19 85 ALA A O 1
ATOM 604 N N . GLY A 1 86 ? 4.061 -10.972 -1.076 1.00 77.19 86 GLY A N 1
ATOM 605 C CA . GLY A 1 86 ? 5.478 -10.812 -0.730 1.00 77.19 86 GLY A CA 1
ATOM 606 C C . GLY A 1 86 ? 6.094 -9.445 -1.048 1.00 77.19 86 GLY A C 1
ATOM 607 O O . GLY A 1 86 ? 7.228 -9.209 -0.649 1.00 77.19 86 GLY A O 1
ATOM 608 N N . SER A 1 87 ? 5.373 -8.530 -1.703 1.00 83.50 87 SER A N 1
ATOM 609 C CA . SER A 1 87 ? 5.858 -7.172 -2.011 1.00 83.50 87 SER A CA 1
ATOM 610 C C . SER A 1 87 ? 5.252 -6.086 -1.116 1.00 83.50 87 SER A C 1
ATOM 612 O O . SER A 1 87 ? 5.443 -4.897 -1.357 1.00 83.50 87 SER A O 1
ATOM 614 N N . TYR A 1 88 ? 4.540 -6.478 -0.060 1.00 90.38 88 TYR A N 1
ATOM 615 C CA . TYR A 1 88 ? 4.039 -5.563 0.959 1.00 90.38 88 TYR A CA 1
ATOM 616 C C . TYR A 1 88 ? 3.969 -6.239 2.333 1.00 90.38 88 TYR A C 1
ATOM 618 O O . TYR A 1 88 ? 3.859 -7.462 2.449 1.00 90.38 88 TYR A O 1
ATOM 626 N N . GLU A 1 89 ? 3.963 -5.419 3.378 1.00 90.69 89 GLU A N 1
ATOM 627 C CA . GLU A 1 89 ? 3.608 -5.788 4.743 1.00 90.69 89 GLU A CA 1
ATOM 628 C C . GLU A 1 89 ? 2.388 -4.983 5.184 1.00 90.69 89 GLU A C 1
ATOM 630 O O . GLU A 1 89 ? 2.369 -3.758 5.075 1.00 90.69 89 GLU A O 1
ATOM 635 N N . LEU A 1 90 ? 1.380 -5.668 5.722 1.00 88.56 90 LEU A N 1
ATOM 636 C CA . LEU A 1 90 ? 0.249 -5.029 6.385 1.00 88.56 90 LEU A CA 1
ATOM 637 C C . LEU A 1 90 ? 0.219 -5.461 7.846 1.00 88.56 90 LEU A C 1
ATOM 639 O O . LEU A 1 90 ? 0.134 -6.652 8.145 1.00 88.56 90 LEU A O 1
ATOM 643 N N . LYS A 1 91 ? 0.270 -4.484 8.748 1.00 86.44 91 LYS A N 1
ATOM 644 C CA . LYS A 1 91 ? 0.157 -4.689 10.194 1.00 86.44 91 LYS A CA 1
ATOM 645 C C . LYS A 1 91 ? -1.047 -3.915 10.702 1.00 86.44 91 LYS A C 1
ATOM 647 O O . LYS A 1 91 ? -1.250 -2.774 10.304 1.00 86.44 91 LYS A O 1
ATOM 652 N N . TRP A 1 92 ? -1.824 -4.529 11.583 1.00 80.75 92 TRP A N 1
ATOM 653 C CA . TRP A 1 92 ? -2.955 -3.888 12.247 1.00 80.75 92 TRP A CA 1
ATOM 654 C C . TRP A 1 92 ? -2.739 -3.920 13.752 1.00 80.75 92 TRP A C 1
ATOM 656 O O . TRP A 1 92 ? -2.496 -4.980 14.328 1.00 80.75 92 TRP A O 1
ATOM 666 N N . GLY A 1 93 ? -2.819 -2.748 14.369 1.00 76.69 93 GLY A N 1
ATOM 667 C CA . GLY A 1 93 ? -3.071 -2.592 15.791 1.00 76.69 93 GLY A CA 1
ATOM 668 C C . GLY A 1 93 ? -4.571 -2.415 16.050 1.00 76.69 93 GLY A C 1
ATOM 669 O O . GLY A 1 93 ? -5.373 -2.502 15.121 1.00 76.69 93 GLY A O 1
ATOM 670 N N . PRO A 1 94 ? -4.979 -2.147 17.302 1.00 72.25 94 PRO A N 1
ATOM 671 C CA . PRO A 1 94 ? -6.394 -2.144 17.658 1.00 72.25 94 PRO A CA 1
ATOM 672 C C . PRO A 1 94 ? -7.262 -1.032 17.048 1.00 72.25 94 PRO A C 1
ATOM 674 O O . PRO A 1 94 ? -8.483 -1.119 17.091 1.00 72.25 94 PRO A O 1
ATOM 677 N N . LYS A 1 95 ? -6.657 0.037 16.531 1.00 74.38 95 LYS A N 1
ATOM 678 C CA . LYS A 1 95 ? -7.372 1.202 15.971 1.00 74.38 95 LYS A CA 1
ATOM 679 C C . LYS A 1 95 ? -6.825 1.623 14.614 1.00 74.38 95 LYS A C 1
ATOM 681 O O . LYS A 1 95 ? -7.560 2.060 13.737 1.00 74.38 95 LYS A O 1
ATOM 686 N N . GLU A 1 96 ? -5.528 1.432 14.441 1.00 85.25 96 GLU A N 1
ATOM 687 C CA . GLU A 1 96 ? -4.780 1.854 13.273 1.00 85.25 96 GLU A CA 1
ATOM 688 C C . GLU A 1 96 ? -3.990 0.691 12.678 1.00 85.25 96 GLU A C 1
ATOM 690 O O . GLU A 1 96 ? -3.703 -0.310 13.338 1.00 85.25 96 GLU A O 1
ATOM 695 N N . GLY A 1 97 ? -3.634 0.831 11.411 1.00 88.31 97 GLY A N 1
ATOM 696 C CA . GLY A 1 97 ? -2.787 -0.095 10.689 1.00 88.31 97 GLY A CA 1
ATOM 697 C C . GLY A 1 97 ? -1.680 0.626 9.947 1.00 88.31 97 GLY A C 1
ATOM 698 O O . GLY A 1 97 ? -1.682 1.843 9.771 1.00 88.31 97 GLY A O 1
ATOM 699 N N . THR A 1 98 ? -0.720 -0.156 9.487 1.00 92.75 98 THR A N 1
ATOM 700 C CA . THR A 1 98 ? 0.391 0.319 8.680 1.00 92.75 98 THR A CA 1
ATOM 701 C C . THR A 1 98 ? 0.545 -0.582 7.472 1.00 92.75 98 THR A C 1
ATOM 703 O O . THR A 1 98 ? 0.684 -1.799 7.615 1.00 92.75 98 THR A O 1
ATOM 706 N N . LEU A 1 99 ? 0.538 0.029 6.291 1.00 92.94 99 LEU A N 1
ATOM 707 C CA . LEU A 1 99 ? 0.903 -0.608 5.034 1.00 92.94 99 LEU A CA 1
ATOM 708 C C . LEU A 1 99 ? 2.306 -0.140 4.647 1.00 92.94 99 LEU A C 1
ATOM 710 O O . LEU A 1 99 ? 2.523 1.054 4.451 1.00 92.94 99 LEU A O 1
ATOM 714 N N . LEU A 1 100 ? 3.237 -1.080 4.530 1.00 95.00 100 LEU A N 1
ATOM 715 C CA . LEU A 1 100 ? 4.556 -0.862 3.945 1.00 95.00 100 LEU A CA 1
ATOM 716 C C . LEU A 1 100 ? 4.618 -1.583 2.600 1.00 95.00 100 LEU A C 1
ATOM 718 O O . LEU A 1 100 ? 4.383 -2.786 2.531 1.00 95.00 100 LEU A O 1
ATOM 722 N N . ILE A 1 101 ? 4.942 -0.852 1.543 1.00 93.50 101 ILE A N 1
ATOM 723 C CA . ILE A 1 101 ? 5.076 -1.368 0.184 1.00 93.50 101 ILE A CA 1
ATOM 724 C C . ILE A 1 101 ? 6.5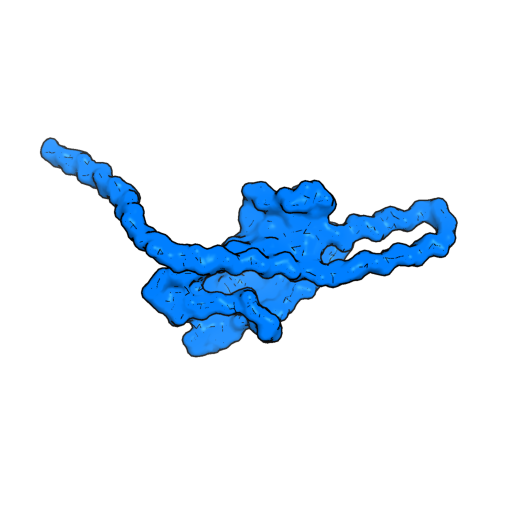64 -1.490 -0.139 1.00 93.50 101 ILE A C 1
ATOM 726 O O . ILE A 1 101 ? 7.313 -0.520 -0.041 1.00 93.50 101 ILE A O 1
ATOM 730 N N . HIS A 1 102 ? 7.004 -2.682 -0.528 1.00 91.62 102 HIS A N 1
ATOM 731 C CA . HIS A 1 102 ? 8.408 -2.950 -0.817 1.00 91.62 102 HIS A CA 1
ATOM 732 C C . HIS A 1 102 ? 8.720 -2.625 -2.278 1.00 91.62 102 HIS A C 1
ATO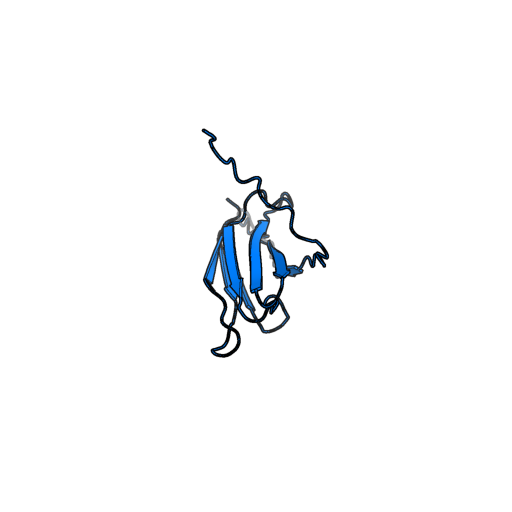M 734 O O . HIS A 1 102 ? 8.234 -3.287 -3.194 1.00 91.62 102 HIS A O 1
ATOM 740 N N . GLY A 1 103 ? 9.552 -1.606 -2.484 1.00 87.62 103 GLY A N 1
ATOM 741 C CA . GLY A 1 103 ? 10.213 -1.331 -3.760 1.00 87.62 103 GLY A CA 1
ATOM 742 C C . GLY A 1 103 ? 11.650 -1.859 -3.783 1.00 87.62 103 GLY A C 1
ATOM 743 O O . GLY A 1 103 ? 12.166 -2.375 -2.791 1.00 87.62 103 GLY A O 1
ATOM 744 N N . SER A 1 104 ? 12.329 -1.694 -4.913 1.00 88.50 104 SER A N 1
ATOM 745 C CA . SER A 1 104 ? 13.774 -1.922 -5.038 1.00 88.50 104 SER A CA 1
ATOM 746 C C . SER A 1 104 ? 14.442 -0.755 -5.758 1.00 88.50 104 SER A C 1
ATOM 748 O O . SER A 1 104 ? 13.764 0.096 -6.320 1.00 88.50 104 SER A O 1
ATOM 750 N N . ASN 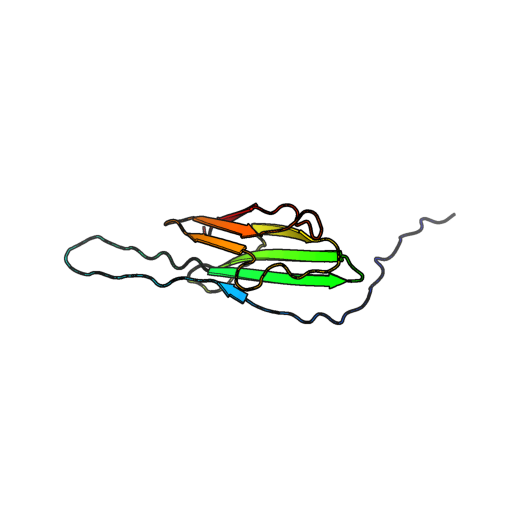A 1 105 ? 15.776 -0.718 -5.798 1.00 88.50 105 ASN A N 1
ATOM 751 C CA . ASN A 1 105 ? 16.494 0.329 -6.537 1.00 88.50 105 ASN A CA 1
ATOM 752 C C . ASN A 1 105 ? 16.161 0.341 -8.037 1.00 88.50 105 ASN A C 1
ATOM 754 O O . ASN A 1 105 ? 16.245 1.387 -8.666 1.00 88.50 105 ASN A O 1
ATOM 758 N N . ALA A 1 106 ? 15.812 -0.818 -8.602 1.00 88.50 106 ALA A N 1
ATOM 759 C CA . ALA A 1 106 ? 15.399 -0.928 -9.997 1.00 88.50 106 ALA A CA 1
ATOM 760 C C . ALA A 1 106 ? 13.904 -0.644 -10.192 1.00 88.50 106 ALA A C 1
ATOM 762 O O . ALA A 1 106 ? 13.508 -0.332 -11.297 1.00 88.50 106 ALA A O 1
ATOM 763 N N . ASN A 1 107 ? 13.081 -0.783 -9.148 1.00 88.19 107 ASN A N 1
ATOM 764 C CA . ASN A 1 107 ? 11.643 -0.524 -9.214 1.00 88.19 107 ASN A CA 1
ATOM 765 C C . ASN A 1 107 ? 11.213 0.206 -7.930 1.00 88.19 107 ASN A C 1
ATOM 767 O O . ASN A 1 107 ? 10.689 -0.424 -6.998 1.00 88.19 107 ASN A O 1
ATOM 771 N N . PRO A 1 108 ? 11.538 1.502 -7.805 1.00 91.19 108 PRO A N 1
ATOM 772 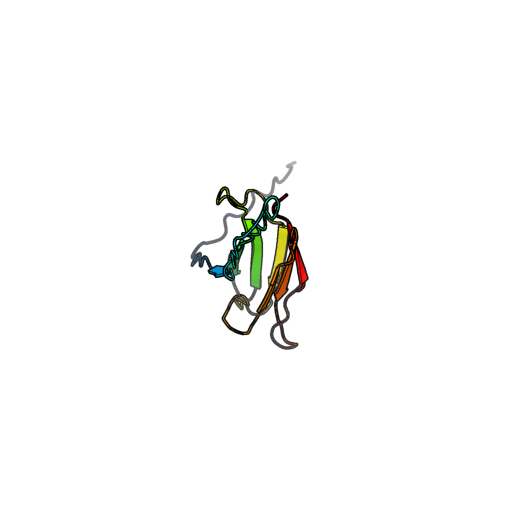C CA . PRO A 1 108 ? 11.237 2.263 -6.603 1.00 91.19 108 PRO A CA 1
ATOM 773 C C . PRO A 1 108 ? 9.728 2.460 -6.428 1.00 91.19 108 PRO A C 1
ATOM 775 O O . PRO A 1 108 ? 8.977 2.569 -7.396 1.00 91.19 108 PRO A O 1
ATOM 778 N N . VAL A 1 109 ? 9.297 2.536 -5.165 1.00 93.81 109 VAL A N 1
ATOM 779 C CA . VAL A 1 109 ? 7.931 2.899 -4.764 1.00 93.81 109 VAL A CA 1
ATOM 780 C C . VAL A 1 109 ? 8.009 4.071 -3.796 1.00 93.81 109 VAL A C 1
ATOM 782 O O . VAL A 1 109 ? 8.770 4.020 -2.826 1.00 93.81 109 VAL A O 1
ATOM 785 N N . TRP A 1 110 ? 7.225 5.123 -4.040 1.00 93.81 110 TRP A N 1
ATOM 786 C CA . TRP A 1 110 ? 7.251 6.316 -3.201 1.00 93.81 110 TRP A CA 1
ATOM 787 C C . TRP A 1 110 ? 5.898 7.043 -3.079 1.00 93.81 110 TRP A C 1
ATOM 789 O O . TRP A 1 110 ? 5.255 7.303 -4.101 1.00 93.81 110 TRP A O 1
ATOM 799 N N . PRO A 1 111 ? 5.505 7.473 -1.861 1.00 96.19 111 PRO A N 1
ATOM 800 C CA . PRO A 1 111 ? 6.024 7.002 -0.573 1.00 96.19 111 PRO A CA 1
ATOM 801 C C . PRO A 1 111 ? 5.648 5.531 -0.338 1.00 96.19 111 PRO A C 1
ATOM 803 O O . PRO A 1 111 ? 4.598 5.081 -0.779 1.00 96.19 111 PRO A O 1
ATOM 806 N N . ALA A 1 112 ? 6.508 4.786 0.357 1.00 94.25 112 ALA A N 1
ATOM 807 C CA . ALA A 1 112 ? 6.316 3.352 0.596 1.00 94.25 112 ALA A CA 1
ATOM 808 C C . ALA A 1 112 ? 5.487 3.023 1.853 1.00 94.25 112 ALA A C 1
ATOM 810 O O . ALA A 1 112 ? 4.945 1.928 1.961 1.00 94.25 112 ALA A O 1
ATOM 811 N N . LEU A 1 113 ? 5.422 3.937 2.826 1.00 96.62 113 LEU A N 1
ATOM 812 C CA . LEU A 1 113 ? 4.792 3.708 4.127 1.00 96.62 113 LEU A CA 1
ATOM 813 C C . LEU A 1 113 ? 3.508 4.529 4.266 1.00 96.62 113 LEU A C 1
ATOM 815 O O . LEU A 1 113 ? 3.525 5.747 4.080 1.00 96.62 113 LEU A O 1
ATOM 819 N N . HIS A 1 114 ? 2.419 3.874 4.662 1.00 95.25 114 HIS A N 1
ATOM 820 C CA . HIS A 1 114 ? 1.118 4.502 4.866 1.00 95.25 114 HIS A CA 1
ATOM 821 C C . HIS A 1 114 ? 0.508 4.093 6.208 1.00 95.25 114 HIS A C 1
ATOM 823 O O . HIS A 1 114 ? 0.439 2.907 6.533 1.00 95.25 114 HIS A O 1
ATOM 829 N N . GLY A 1 115 ? 0.026 5.079 6.964 1.00 93.38 115 GLY A N 1
ATOM 830 C CA . GLY A 1 115 ? -0.849 4.854 8.112 1.00 93.38 115 GLY A CA 1
ATOM 831 C C . GLY A 1 115 ? -2.300 4.690 7.661 1.00 93.38 115 GLY A C 1
ATOM 832 O O . GLY A 1 115 ? -2.736 5.335 6.709 1.00 93.38 115 GLY A O 1
ATOM 833 N N . LEU A 1 116 ? -3.041 3.819 8.337 1.00 89.25 116 LEU A N 1
ATOM 834 C CA . LEU A 1 116 ? -4.440 3.510 8.060 1.00 89.25 116 LEU A CA 1
ATOM 835 C C . LEU A 1 116 ? -5.244 3.669 9.349 1.00 89.25 116 LEU A C 1
ATOM 837 O O . LEU A 1 116 ? -4.865 3.095 10.363 1.00 89.25 116 LEU A O 1
ATOM 841 N N . SER A 1 117 ? -6.365 4.387 9.310 1.00 85.81 117 SER A N 1
ATOM 842 C CA . SER A 1 117 ? -7.329 4.428 10.417 1.00 85.81 117 SER A CA 1
ATOM 843 C C . SER A 1 117 ? -8.747 4.218 9.894 1.00 85.81 117 SER A C 1
ATOM 845 O O . SER A 1 117 ? -9.070 4.643 8.786 1.00 85.81 117 SER A O 1
ATOM 847 N N . CYS A 1 118 ? -9.562 3.512 10.681 1.00 73.31 118 CYS A N 1
ATOM 848 C CA . CYS A 1 118 ? -10.983 3.279 10.408 1.00 73.31 118 CYS A CA 1
ATOM 849 C C . CYS A 1 118 ? -11.905 4.222 11.205 1.00 73.31 118 CYS A C 1
ATOM 851 O O . CYS A 1 118 ? -13.113 3.974 11.218 1.00 73.31 118 CYS A O 1
ATOM 853 N N . ASP A 1 119 ? -11.334 5.223 11.885 1.00 66.69 119 ASP A N 1
ATOM 854 C CA . ASP A 1 119 ? -12.055 6.223 12.685 1.00 66.69 119 ASP A CA 1
ATOM 855 C C . ASP A 1 119 ? -12.843 7.232 11.827 1.00 66.69 119 ASP A C 1
ATOM 857 O O . ASP A 1 119 ? -12.377 7.587 10.715 1.00 66.69 119 ASP A O 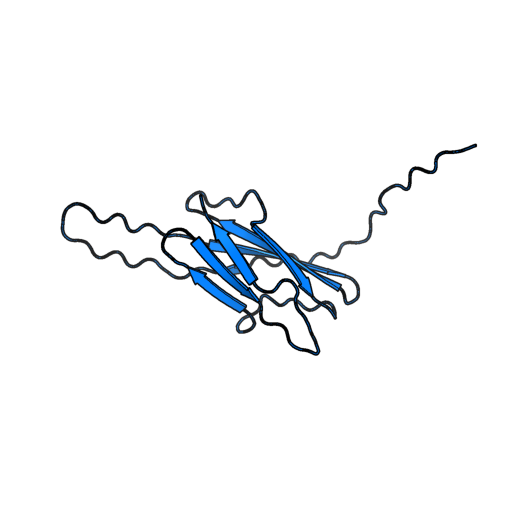1
#

pLDDT: mean 70.34, std 22.64, range [27.27, 96.62]

Foldseek 3Di:
DDDDPPDPDPDDDPDPWDWDWDWDDDDDDDDDDDDDQDAGWIKIKTKDFDDQKIKIFIFTAHPVRDGPDTQDMKIKGGRDDQPDPPQWDWADDSFKIKIAGHADPVIDMPPRITIYGPD

Sequence (119 aa):
MQTEERAPGRAAAPSTYRWAAVGCAVLAGAIGWTDALAVVGRAVVREASFVLAGSGEVFAVGTGGVGWKPMGSWTADDGIRPIAAGSYELKWGPKEGTLLIHGSNANPVWPALHGLSCD

Radius of gyration: 18.49 Å; chains: 1; bounding box: 36×54×59 Å

Secondary structure (DSSP, 8-state):
------------------EEEE--PPPP---SS--------EEEEEEEEETTEEEEEEEEE-TTS---S-SEEEEEETT----STTSEEEEE-SSEEEEEE---SSS-EES-EEEEE--